Protein AF-A0A922FSU2-F1 (afdb_monomer_lite)

Structure (mmCIF, N/CA/C/O backbone):
data_AF-A0A922FSU2-F1
#
_entry.id   AF-A0A922FSU2-F1
#
loop_
_atom_site.group_PDB
_atom_site.id
_atom_site.type_symbol
_atom_site.label_atom_id
_atom_site.label_alt_id
_atom_site.label_comp_id
_atom_site.label_asym_id
_atom_site.label_entity_id
_atom_site.label_seq_id
_atom_site.pdbx_PDB_ins_code
_atom_site.Cartn_x
_atom_site.Cartn_y
_atom_site.Cartn_z
_atom_site.occupancy
_atom_site.B_iso_or_equiv
_atom_site.auth_seq_id
_atom_site.auth_comp_id
_atom_site.auth_asym_id
_atom_site.auth_atom_id
_atom_site.pdbx_PDB_model_num
ATOM 1 N N . MET A 1 1 ? 14.221 29.035 -8.990 1.00 46.56 1 MET A N 1
ATOM 2 C CA . MET A 1 1 ? 14.995 27.798 -8.759 1.00 46.56 1 MET A CA 1
ATOM 3 C C . MET A 1 1 ? 14.021 26.633 -8.851 1.00 46.56 1 MET A C 1
ATOM 5 O O . MET A 1 1 ? 13.170 26.501 -7.984 1.00 46.56 1 MET A O 1
ATOM 9 N N . ILE A 1 2 ? 14.030 25.895 -9.963 1.00 50.56 2 ILE A N 1
ATOM 10 C CA . ILE A 1 2 ? 13.088 24.793 -10.206 1.00 50.56 2 ILE A CA 1
ATOM 11 C C . ILE A 1 2 ? 13.758 23.531 -9.663 1.00 50.56 2 ILE A C 1
ATOM 13 O O . ILE A 1 2 ? 14.697 23.027 -10.274 1.00 50.56 2 ILE A O 1
ATOM 17 N N . HIS A 1 3 ? 13.332 23.057 -8.494 1.00 65.19 3 HIS A N 1
ATOM 18 C CA . HIS A 1 3 ? 13.745 21.743 -8.008 1.00 65.19 3 HIS A CA 1
ATOM 19 C C . HIS A 1 3 ? 12.989 20.692 -8.822 1.00 65.19 3 HIS A C 1
ATOM 21 O O . HIS A 1 3 ? 11.770 20.570 -8.711 1.00 65.19 3 HIS A O 1
ATOM 27 N N . THR A 1 4 ? 13.694 19.974 -9.692 1.00 71.56 4 THR A N 1
ATOM 28 C CA . THR A 1 4 ? 13.127 18.833 -10.407 1.00 71.56 4 THR A CA 1
ATOM 29 C C . THR A 1 4 ? 12.818 17.726 -9.401 1.00 71.56 4 THR A C 1
ATOM 31 O O . THR A 1 4 ? 13.664 17.330 -8.601 1.00 71.56 4 THR A O 1
ATOM 34 N N . VAL A 1 5 ? 11.571 17.255 -9.409 1.00 80.31 5 VAL A N 1
ATOM 35 C CA . VAL A 1 5 ? 11.125 16.097 -8.623 1.00 80.31 5 VAL A CA 1
ATOM 36 C C . VAL A 1 5 ? 12.016 14.889 -8.94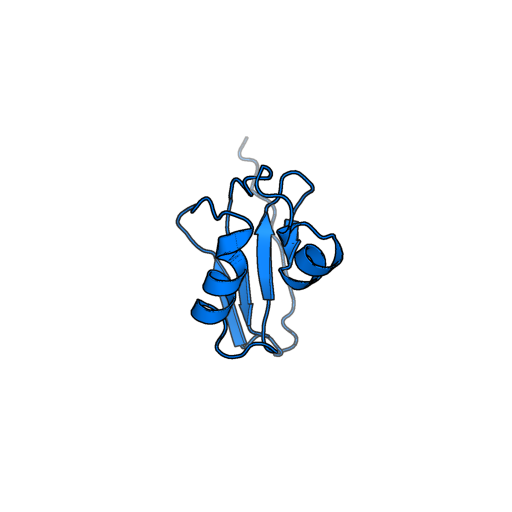8 1.00 80.31 5 VAL A C 1
ATOM 38 O O . VAL A 1 5 ? 12.417 14.702 -10.098 1.00 80.31 5 VAL A O 1
ATOM 41 N N . GLY A 1 6 ? 12.352 14.088 -7.930 1.00 84.81 6 GLY A N 1
ATOM 42 C CA . GLY A 1 6 ? 13.255 12.942 -8.061 1.00 84.81 6 GLY A CA 1
ATOM 43 C C . GLY A 1 6 ? 12.794 11.923 -9.110 1.00 84.81 6 GLY A C 1
ATOM 44 O O . GLY A 1 6 ? 11.603 11.652 -9.253 1.00 84.81 6 GLY A O 1
ATOM 45 N N . ARG A 1 7 ? 13.751 11.342 -9.844 1.00 89.06 7 ARG A N 1
ATOM 46 C CA . ARG A 1 7 ? 13.512 10.264 -10.815 1.00 89.06 7 ARG A CA 1
ATOM 47 C C . ARG A 1 7 ? 13.742 8.913 -10.143 1.00 89.06 7 ARG A C 1
ATOM 49 O O . ARG A 1 7 ? 14.794 8.703 -9.548 1.00 89.06 7 ARG A O 1
ATOM 56 N N . ILE A 1 8 ? 12.794 7.993 -10.302 1.00 88.94 8 ILE A N 1
ATOM 57 C CA . ILE A 1 8 ? 12.926 6.597 -9.871 1.00 88.94 8 ILE A CA 1
ATOM 58 C C . ILE A 1 8 ? 13.043 5.729 -11.127 1.00 88.94 8 ILE A C 1
ATOM 60 O O . ILE A 1 8 ? 12.224 5.848 -12.037 1.00 88.94 8 ILE A O 1
ATOM 64 N N . ILE A 1 9 ? 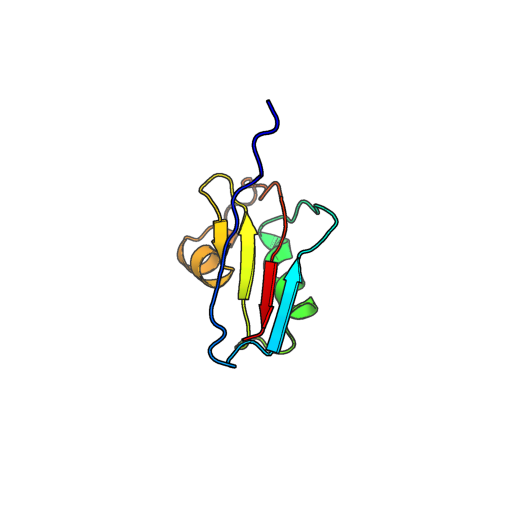14.074 4.886 -11.184 1.00 91.81 9 ILE A N 1
ATOM 65 C CA . ILE A 1 9 ? 14.289 3.899 -12.248 1.00 91.81 9 ILE A CA 1
ATOM 66 C C . ILE A 1 9 ? 14.182 2.520 -11.600 1.00 91.81 9 ILE A C 1
ATOM 68 O O . ILE A 1 9 ? 14.811 2.278 -10.572 1.00 91.81 9 ILE A O 1
ATOM 72 N N . VAL A 1 10 ? 13.370 1.640 -12.182 1.00 89.12 10 VAL A N 1
ATOM 73 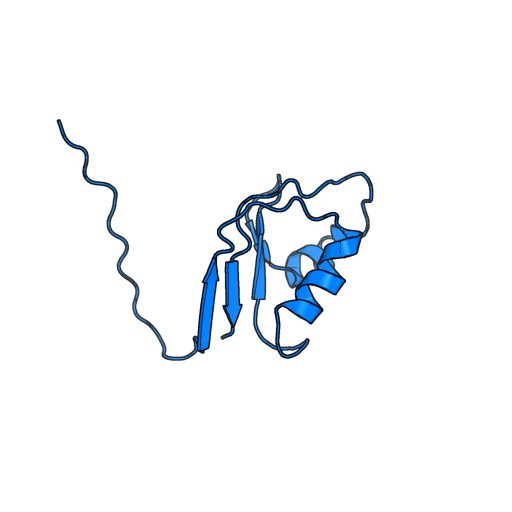C CA . VAL A 1 10 ? 13.167 0.263 -11.716 1.00 89.12 10 VAL A CA 1
ATOM 74 C C . VAL A 1 10 ? 13.270 -0.699 -12.892 1.00 89.12 10 VAL A C 1
ATOM 76 O O . VAL A 1 10 ? 12.842 -0.372 -13.999 1.00 89.12 10 VAL A O 1
ATOM 79 N N . GLU A 1 11 ? 13.811 -1.888 -12.646 1.00 93.62 11 GLU A N 1
ATOM 80 C CA . GLU A 1 11 ? 13.835 -2.988 -13.611 1.00 93.62 11 GLU A CA 1
ATOM 81 C C . GLU A 1 11 ? 12.711 -3.979 -13.295 1.00 93.62 11 GLU A C 1
ATOM 83 O O . GLU A 1 11 ? 12.523 -4.387 -12.146 1.00 93.62 11 GLU A O 1
ATOM 88 N N . LEU A 1 12 ? 11.940 -4.364 -14.314 1.00 89.69 12 LEU A N 1
ATOM 89 C CA . LEU A 1 12 ? 10.827 -5.298 -14.161 1.00 89.69 12 LEU A CA 1
ATOM 90 C C . LEU A 1 12 ? 11.306 -6.732 -14.394 1.00 89.69 12 LEU A C 1
ATOM 92 O O . LEU A 1 12 ? 11.818 -7.058 -15.458 1.00 89.69 12 LEU A O 1
ATOM 96 N N . GLN A 1 13 ? 11.054 -7.618 -13.429 1.00 89.19 13 GLN A N 1
ATOM 97 C CA . GLN A 1 13 ? 11.379 -9.049 -13.534 1.00 89.19 13 GLN A CA 1
ATOM 98 C C . GLN A 1 13 ? 10.370 -9.859 -14.375 1.00 89.19 13 GLN A C 1
ATOM 100 O O . GLN A 1 13 ? 10.460 -11.082 -14.426 1.00 89.19 13 GLN A O 1
ATOM 105 N N . GLY A 1 14 ? 9.363 -9.211 -14.973 1.00 89.44 14 GLY A N 1
ATOM 106 C CA . GLY A 1 14 ? 8.305 -9.882 -15.743 1.00 89.44 14 GLY A CA 1
ATOM 107 C C . GLY A 1 14 ? 7.287 -10.672 -14.906 1.00 89.44 14 GLY A C 1
ATOM 108 O O . GLY A 1 14 ? 6.495 -11.417 -15.464 1.00 89.44 14 GLY A O 1
ATOM 109 N N . ARG A 1 15 ? 7.295 -10.513 -13.576 1.00 87.94 15 ARG A N 1
ATOM 110 C CA . ARG A 1 15 ? 6.353 -11.152 -12.633 1.00 87.94 15 ARG A CA 1
ATOM 111 C C . ARG A 1 15 ? 5.228 -10.218 -12.183 1.00 87.94 15 ARG A C 1
ATOM 113 O O . ARG A 1 15 ? 4.729 -10.368 -11.084 1.00 87.94 15 ARG A O 1
ATOM 120 N N . ILE A 1 16 ? 4.953 -9.156 -12.930 1.00 84.50 16 ILE A N 1
ATOM 121 C CA . ILE A 1 16 ? 3.883 -8.212 -12.601 1.00 84.50 16 ILE A CA 1
ATOM 122 C C . ILE A 1 16 ? 2.893 -8.289 -13.744 1.00 84.50 16 ILE A C 1
ATOM 124 O O . ILE A 1 16 ? 3.236 -7.938 -14.872 1.00 84.50 16 ILE A O 1
ATOM 128 N N . ASN A 1 17 ? 1.687 -8.749 -13.436 1.00 83.12 17 ASN A N 1
ATOM 129 C CA . ASN A 1 17 ? 0.602 -8.822 -14.401 1.00 83.12 17 ASN A CA 1
ATOM 130 C C . ASN A 1 17 ? -0.103 -7.473 -14.527 1.00 83.12 17 ASN A C 1
ATOM 132 O O . ASN A 1 17 ? -0.352 -7.006 -15.635 1.00 83.12 17 ASN A O 1
ATOM 136 N N . ASP A 1 18 ? -0.414 -6.835 -13.398 1.00 81.62 18 ASP A N 1
ATOM 137 C CA . ASP A 1 18 ? -1.109 -5.550 -13.387 1.00 81.62 18 ASP A CA 1
ATOM 138 C C . ASP A 1 18 ? -0.856 -4.788 -12.081 1.00 81.62 18 ASP A C 1
ATOM 140 O O . ASP A 1 18 ? -0.862 -5.372 -10.999 1.00 81.62 18 ASP A O 1
ATOM 144 N N . CYS A 1 19 ? -0.666 -3.473 -12.171 1.00 83.31 19 CYS A N 1
ATOM 145 C CA . CYS A 1 19 ? -0.453 -2.589 -11.028 1.00 83.31 19 CYS A CA 1
ATOM 146 C C . CYS A 1 19 ? -1.303 -1.331 -11.194 1.00 83.31 19 CYS A C 1
ATOM 148 O O . CYS A 1 19 ? -1.028 -0.496 -12.056 1.00 83.31 19 CYS A O 1
ATOM 150 N N . ARG A 1 20 ? -2.313 -1.158 -10.339 1.00 77.69 20 ARG A N 1
ATOM 151 C CA . ARG A 1 20 ? -3.224 -0.010 -10.380 1.00 77.69 20 ARG A CA 1
ATOM 152 C C . ARG A 1 20 ? -3.248 0.713 -9.048 1.00 77.69 20 ARG A C 1
ATOM 154 O O . ARG A 1 20 ? -3.336 0.101 -7.988 1.00 77.69 20 ARG A O 1
ATOM 161 N N . ALA A 1 21 ? -3.222 2.037 -9.114 1.00 78.88 21 ALA A N 1
ATOM 162 C CA . ALA A 1 21 ? -3.515 2.887 -7.974 1.00 78.88 21 ALA A CA 1
ATOM 163 C C . ALA A 1 21 ? -4.990 3.274 -7.997 1.00 78.88 21 ALA A C 1
ATOM 165 O O . ALA A 1 21 ? -5.492 3.723 -9.030 1.00 78.88 21 ALA A O 1
ATOM 166 N N . LEU A 1 22 ? -5.677 3.170 -6.860 1.00 72.44 22 LEU A N 1
ATOM 167 C CA . LEU A 1 22 ? -6.975 3.816 -6.742 1.00 72.44 22 LEU A CA 1
ATOM 168 C C . LEU A 1 22 ? -6.819 5.328 -6.687 1.00 72.44 22 LEU A C 1
ATOM 170 O O . LEU A 1 22 ? -6.152 5.880 -5.813 1.00 72.44 22 LEU A O 1
ATOM 174 N N . THR A 1 23 ? -7.481 5.980 -7.634 1.00 63.03 23 THR A N 1
ATOM 175 C CA . THR A 1 23 ? -7.426 7.426 -7.835 1.00 63.03 23 THR A CA 1
ATOM 176 C C . THR A 1 23 ? -8.262 8.187 -6.802 1.00 63.03 23 THR A C 1
ATOM 178 O O . THR A 1 23 ? -7.896 9.297 -6.425 1.00 63.03 23 THR A O 1
ATOM 181 N N . TYR A 1 24 ? -9.358 7.598 -6.309 1.00 66.12 24 TYR A N 1
ATOM 182 C CA . TYR A 1 24 ? -10.199 8.197 -5.269 1.00 66.12 24 TYR A CA 1
ATOM 183 C C . TYR A 1 24 ? -9.932 7.548 -3.909 1.00 66.12 24 TYR A C 1
ATOM 185 O O . TYR A 1 24 ? -9.875 6.324 -3.778 1.00 66.12 24 TYR A O 1
ATOM 193 N N . ARG A 1 25 ? -9.755 8.388 -2.886 1.00 65.19 25 ARG A N 1
ATOM 194 C CA . ARG A 1 25 ? -9.490 7.954 -1.514 1.00 65.19 25 ARG A CA 1
ATOM 195 C C . ARG A 1 25 ? -10.809 7.564 -0.857 1.00 65.19 25 ARG A C 1
ATOM 197 O O . ARG A 1 25 ? -11.545 8.432 -0.408 1.00 65.19 25 ARG A O 1
ATOM 204 N N . GLN A 1 26 ? -11.093 6.265 -0.832 1.00 66.56 26 GLN A N 1
ATOM 205 C CA . GLN A 1 26 ? -12.139 5.705 0.020 1.00 66.56 26 GLN A CA 1
ATOM 206 C C . GLN A 1 26 ? -11.559 5.393 1.394 1.00 66.56 26 GLN A C 1
ATOM 208 O O . GLN A 1 26 ? -10.535 4.713 1.495 1.00 66.56 26 GLN A O 1
ATOM 213 N N . ASP A 1 27 ? -12.234 5.872 2.430 1.00 72.00 27 ASP A N 1
ATOM 214 C CA . ASP A 1 27 ? -12.022 5.391 3.787 1.00 72.00 27 ASP A CA 1
ATOM 215 C C . ASP A 1 27 ? -12.727 4.038 3.911 1.00 72.00 27 ASP A C 1
ATOM 217 O O . ASP A 1 27 ? -13.936 3.922 3.692 1.00 72.00 27 ASP A O 1
ATOM 221 N N . ILE A 1 28 ? -11.948 2.991 4.180 1.00 74.12 28 ILE A N 1
ATOM 222 C CA . ILE A 1 28 ? -12.433 1.614 4.265 1.00 74.12 28 ILE A CA 1
ATOM 223 C C . ILE A 1 28 ? -12.288 1.178 5.716 1.00 74.12 28 ILE A C 1
ATOM 225 O O . ILE A 1 28 ? -11.201 1.230 6.286 1.00 74.12 28 ILE A O 1
ATOM 229 N N . LYS A 1 29 ? -13.385 0.723 6.320 1.00 75.31 29 LYS A N 1
ATOM 230 C CA . LYS A 1 29 ? -13.350 0.178 7.679 1.00 75.31 29 LYS A CA 1
ATOM 231 C C . LYS A 1 29 ? -12.680 -1.187 7.687 1.00 75.31 29 LYS A C 1
ATOM 233 O O . LYS A 1 29 ? -12.827 -1.941 6.729 1.00 75.31 29 LYS A O 1
ATOM 238 N N . ALA A 1 30 ? -12.050 -1.544 8.806 1.00 74.56 30 ALA A N 1
ATOM 239 C CA . ALA A 1 30 ? -11.388 -2.836 9.018 1.00 74.56 30 ALA A CA 1
ATOM 240 C C . ALA A 1 30 ? -12.226 -4.038 8.537 1.00 74.56 30 ALA A C 1
ATOM 242 O O . ALA A 1 30 ? -11.760 -4.886 7.780 1.00 74.56 30 ALA A O 1
ATOM 243 N N . ARG A 1 31 ? -13.513 -4.041 8.902 1.00 76.19 31 ARG A N 1
ATOM 244 C CA . ARG A 1 31 ? -14.495 -5.077 8.544 1.00 76.19 31 ARG A CA 1
ATOM 245 C C . ARG A 1 31 ? -14.759 -5.220 7.039 1.00 76.19 31 ARG A C 1
ATOM 247 O O . ARG A 1 31 ? -15.146 -6.290 6.585 1.00 76.19 31 ARG A O 1
ATOM 254 N N . ASP A 1 32 ? -14.575 -4.147 6.272 1.00 79.69 32 ASP A N 1
ATOM 255 C CA . ASP A 1 32 ? -14.948 -4.066 4.858 1.00 79.69 32 ASP A CA 1
ATOM 256 C C . ASP A 1 32 ? -13.762 -4.393 3.924 1.00 79.69 32 ASP A C 1
ATOM 258 O O . ASP A 1 32 ? -13.952 -4.577 2.717 1.00 79.69 32 ASP A O 1
ATOM 262 N N . ILE A 1 33 ? -12.544 -4.530 4.474 1.00 77.75 33 ILE A N 1
ATOM 263 C CA . ILE A 1 33 ? -11.313 -4.815 3.716 1.00 77.75 33 ILE A CA 1
ATOM 264 C C . ILE A 1 33 ? -11.373 -6.194 3.037 1.00 77.75 33 ILE A C 1
ATOM 266 O O . ILE A 1 33 ? -10.898 -6.343 1.914 1.00 77.75 33 ILE A O 1
ATOM 270 N N . GLU A 1 34 ? -12.010 -7.197 3.648 1.00 79.75 34 GLU A N 1
ATOM 271 C CA . GLU A 1 34 ? -12.077 -8.561 3.087 1.00 79.75 34 GLU A CA 1
ATOM 272 C C . GLU A 1 34 ? -12.977 -8.542 1.852 1.00 79.75 34 GLU A C 1
ATOM 274 O O . GLU A 1 34 ? -12.604 -9.012 0.778 1.00 79.75 34 GLU A O 1
ATOM 279 N N . GLY A 1 35 ? -14.136 -7.888 1.964 1.00 82.06 35 GLY A N 1
ATOM 280 C CA . GLY A 1 35 ? -15.020 -7.675 0.824 1.00 82.06 35 GLY A CA 1
ATOM 281 C C . GLY A 1 35 ? -14.357 -6.838 -0.271 1.00 82.06 35 GLY A C 1
ATOM 282 O O . GLY A 1 35 ? -14.643 -7.017 -1.453 1.00 82.06 35 GLY A O 1
ATOM 283 N N . TYR A 1 36 ? -13.467 -5.914 0.089 1.00 80.81 36 TYR A N 1
ATOM 284 C CA . TYR A 1 36 ? -12.678 -5.164 -0.884 1.00 80.81 36 TYR A CA 1
ATOM 285 C C . TYR A 1 36 ? -11.663 -6.050 -1.613 1.00 80.81 36 TYR A C 1
ATOM 287 O O . TYR A 1 36 ? -11.584 -6.013 -2.839 1.00 80.81 36 TYR A O 1
ATOM 295 N N . ARG A 1 37 ? -10.948 -6.905 -0.879 1.00 80.06 37 ARG A N 1
ATOM 296 C CA . ARG A 1 37 ? -9.990 -7.862 -1.434 1.00 80.06 37 ARG A CA 1
ATOM 297 C C . ARG A 1 37 ? -10.641 -8.799 -2.443 1.00 80.06 37 ARG A C 1
ATOM 299 O O . ARG A 1 37 ? -10.134 -8.917 -3.552 1.00 80.06 37 ARG A O 1
ATOM 306 N N . VAL A 1 38 ? -11.770 -9.411 -2.085 1.00 83.94 38 VAL A N 1
ATOM 307 C CA . VAL A 1 38 ? -12.502 -10.346 -2.960 1.00 83.94 38 VAL A CA 1
ATOM 308 C C . VAL A 1 38 ? -12.989 -9.668 -4.242 1.00 83.94 38 VAL A C 1
ATOM 310 O O . VAL A 1 38 ? -13.043 -10.299 -5.290 1.00 83.94 38 VAL A O 1
ATOM 313 N N . ARG A 1 39 ? -13.334 -8.376 -4.177 1.00 82.88 39 ARG A N 1
ATOM 314 C CA . ARG A 1 39 ? -13.759 -7.603 -5.353 1.00 82.88 39 ARG A CA 1
ATOM 315 C C . ARG A 1 39 ? -12.601 -7.206 -6.261 1.00 82.88 39 ARG A C 1
ATOM 317 O O . ARG A 1 39 ? -12.800 -7.086 -7.464 1.00 82.88 39 ARG A O 1
ATOM 324 N N . MET A 1 40 ? -11.428 -6.953 -5.686 1.00 79.44 40 MET A N 1
ATOM 325 C CA . MET A 1 40 ? -10.285 -6.413 -6.419 1.00 79.44 40 MET A CA 1
ATOM 326 C C . MET A 1 40 ? -9.326 -7.477 -6.941 1.00 79.44 40 MET A C 1
ATOM 328 O O . MET A 1 40 ? -8.720 -7.280 -7.992 1.00 79.44 40 MET A O 1
ATOM 332 N N . LEU A 1 41 ? -9.153 -8.577 -6.210 1.00 81.75 41 LEU A N 1
ATOM 333 C CA . LEU A 1 41 ? -8.260 -9.656 -6.607 1.00 81.75 41 LEU A CA 1
ATOM 334 C C . LEU A 1 41 ? -9.062 -10.758 -7.306 1.00 81.75 41 LEU A C 1
ATOM 336 O O . LEU A 1 41 ? -10.080 -11.200 -6.774 1.00 81.75 41 LEU A O 1
ATOM 340 N N . PRO A 1 42 ? -8.588 -11.269 -8.456 1.00 80.19 42 PRO A N 1
ATOM 341 C CA . PRO A 1 42 ? -9.269 -12.346 -9.171 1.00 80.19 42 PRO A CA 1
ATOM 342 C C . PRO A 1 42 ? -9.272 -13.661 -8.379 1.00 80.19 42 PRO A C 1
ATOM 344 O O . PRO A 1 42 ? -10.066 -14.558 -8.653 1.00 80.19 42 PRO A O 1
ATOM 347 N N . THR A 1 43 ? -8.367 -13.828 -7.408 1.00 80.12 43 THR A N 1
ATOM 348 C CA . THR A 1 43 ? -8.270 -15.035 -6.579 1.00 80.12 43 THR A CA 1
ATOM 349 C C . THR A 1 43 ? -7.687 -14.703 -5.205 1.00 80.12 43 THR A C 1
ATOM 351 O O . THR A 1 43 ? -6.777 -13.893 -5.087 1.00 80.12 43 THR A O 1
ATOM 354 N N . HIS A 1 44 ? -8.151 -15.394 -4.158 1.00 74.88 44 HIS A N 1
ATOM 355 C CA . HIS A 1 44 ? -7.710 -15.202 -2.765 1.00 74.88 44 HIS A CA 1
ATOM 356 C C . HIS A 1 44 ? -6.208 -15.411 -2.511 1.00 74.88 44 HIS A C 1
ATOM 358 O O . HIS A 1 44 ? -5.687 -14.915 -1.516 1.00 74.88 44 HIS A O 1
ATOM 364 N N . ARG A 1 45 ? -5.537 -16.197 -3.362 1.00 76.69 45 ARG A N 1
ATOM 365 C CA . ARG A 1 45 ? -4.107 -16.536 -3.256 1.00 76.69 45 ARG A CA 1
ATOM 366 C C . ARG A 1 45 ? -3.217 -15.666 -4.149 1.00 76.69 45 ARG A C 1
ATOM 368 O O . ARG A 1 45 ? -2.035 -15.963 -4.271 1.00 76.69 45 ARG A O 1
ATOM 375 N N . TRP A 1 46 ? -3.782 -14.670 -4.831 1.00 76.44 46 TRP A N 1
ATOM 376 C CA . TRP A 1 46 ? -3.093 -13.971 -5.908 1.00 76.44 46 TRP A CA 1
ATOM 377 C C . TRP A 1 46 ? -3.138 -12.456 -5.739 1.00 76.44 46 TRP A C 1
ATOM 379 O O . TRP A 1 46 ? -4.216 -11.877 -5.640 1.00 76.44 46 TRP A O 1
ATOM 389 N N . GLY A 1 47 ? -1.966 -11.821 -5.788 1.00 83.19 47 GLY A N 1
ATOM 390 C CA . GLY A 1 47 ? -1.809 -10.370 -5.724 1.00 83.19 47 GLY A CA 1
ATOM 391 C C . GLY A 1 47 ? -1.858 -9.787 -4.311 1.00 83.19 47 GLY A C 1
ATOM 392 O O . GLY A 1 47 ? -2.110 -10.469 -3.320 1.00 83.19 47 GLY A O 1
ATOM 393 N N . TYR A 1 48 ? -1.599 -8.484 -4.226 1.00 83.56 48 TYR A N 1
ATOM 394 C CA . TYR A 1 48 ? -1.602 -7.734 -2.980 1.00 83.56 48 TYR A CA 1
ATOM 395 C C . TYR A 1 48 ? -2.471 -6.492 -3.097 1.00 83.56 48 TYR A C 1
ATOM 397 O O . TYR A 1 48 ? -2.328 -5.685 -4.016 1.00 83.56 48 TYR A O 1
ATOM 405 N N . VAL A 1 49 ? -3.333 -6.321 -2.097 1.00 81.81 49 VAL A N 1
ATOM 406 C CA . VAL A 1 49 ? -3.911 -5.025 -1.749 1.00 81.81 49 VAL A CA 1
ATOM 407 C C . VAL A 1 49 ? -2.995 -4.367 -0.727 1.00 81.81 49 VAL A C 1
ATOM 409 O O . VAL A 1 49 ? -2.736 -4.947 0.333 1.00 81.81 49 VAL A O 1
ATOM 412 N N . VAL A 1 50 ? -2.497 -3.182 -1.061 1.00 82.00 50 VAL A N 1
ATOM 413 C CA . VAL A 1 50 ? -1.683 -2.337 -0.186 1.00 82.00 50 VAL A CA 1
ATOM 414 C C . VAL A 1 50 ? -2.544 -1.189 0.318 1.00 82.00 50 VAL A C 1
ATOM 416 O O . VAL A 1 50 ? -3.189 -0.527 -0.485 1.00 82.00 50 VAL A O 1
ATOM 419 N N . ILE A 1 51 ? -2.555 -0.955 1.626 1.00 79.12 51 ILE A N 1
ATOM 420 C CA . ILE A 1 51 ? -3.388 0.027 2.320 1.00 79.12 51 ILE A CA 1
ATOM 421 C C . ILE A 1 51 ? -2.475 0.909 3.170 1.00 79.12 51 ILE A C 1
ATOM 423 O O . ILE A 1 51 ? -1.559 0.427 3.840 1.00 79.12 51 ILE A O 1
ATOM 427 N N . THR A 1 52 ? -2.725 2.214 3.152 1.00 78.06 52 THR A N 1
ATOM 428 C CA . THR A 1 52 ? -2.048 3.142 4.056 1.00 78.06 52 THR A CA 1
ATOM 429 C C . THR A 1 52 ? -2.800 3.172 5.381 1.00 78.06 52 THR A C 1
ATOM 431 O O . THR A 1 52 ? -4.003 3.405 5.434 1.00 78.06 52 THR A O 1
ATOM 434 N N . THR A 1 53 ? -2.081 2.900 6.461 1.00 75.12 53 THR A N 1
ATOM 435 C CA . THR A 1 53 ? -2.581 2.938 7.836 1.00 75.12 53 THR A CA 1
ATOM 436 C C . THR A 1 53 ? -1.835 4.027 8.613 1.00 75.12 53 THR A C 1
ATOM 438 O O . THR A 1 53 ? -0.770 4.466 8.166 1.00 75.12 53 THR A O 1
ATOM 441 N N . PRO A 1 54 ? -2.329 4.460 9.786 1.00 75.00 54 PRO A N 1
ATOM 442 C CA . PRO A 1 54 ? -1.590 5.385 10.648 1.00 75.00 54 PRO A CA 1
ATOM 443 C C . PRO A 1 54 ? -0.196 4.875 11.050 1.00 75.00 54 PRO A C 1
ATOM 445 O O . PRO A 1 54 ? 0.712 5.672 11.261 1.00 75.00 54 PRO A O 1
ATOM 448 N N . GLU A 1 55 ? -0.000 3.553 11.102 1.00 74.94 55 GLU A N 1
ATOM 449 C CA . GLU A 1 55 ? 1.300 2.926 11.378 1.00 74.94 55 GLU A CA 1
ATOM 450 C C . GLU A 1 55 ? 2.207 2.805 10.139 1.00 74.94 55 GLU A C 1
ATOM 452 O O . GLU A 1 55 ? 3.334 2.318 10.237 1.00 74.94 55 GLU A O 1
ATOM 457 N N . GLY A 1 56 ? 1.725 3.216 8.962 1.00 79.44 56 G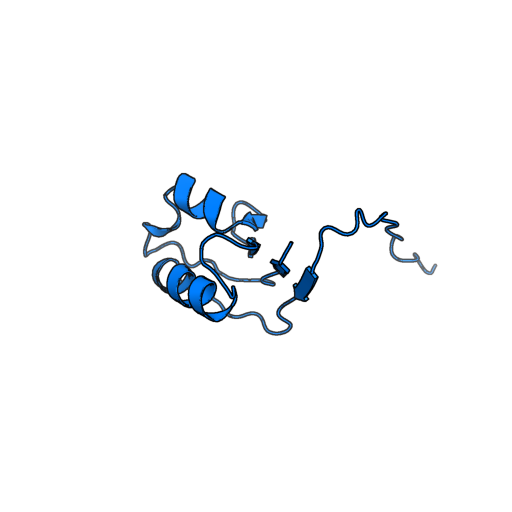LY A N 1
ATOM 458 C CA . GLY A 1 56 ? 2.444 3.140 7.694 1.00 79.44 56 GLY A CA 1
ATOM 459 C C . GLY A 1 56 ? 1.717 2.332 6.618 1.00 79.44 56 GLY A C 1
ATOM 460 O O . GLY A 1 56 ? 0.551 1.962 6.747 1.00 79.44 56 GLY A O 1
ATOM 461 N N . VAL A 1 57 ? 2.420 2.070 5.517 1.00 82.38 57 VAL A N 1
ATOM 462 C CA . VAL A 1 57 ? 1.894 1.335 4.357 1.00 82.38 57 VAL A CA 1
ATOM 463 C C . VAL A 1 57 ? 2.028 -0.170 4.592 1.00 82.38 57 VAL A C 1
ATOM 465 O O . VAL A 1 57 ? 3.126 -0.669 4.846 1.00 82.38 57 VAL A O 1
ATOM 468 N N . LEU A 1 58 ? 0.915 -0.900 4.518 1.00 83.00 58 LEU A N 1
ATOM 469 C CA . LEU A 1 58 ? 0.835 -2.328 4.830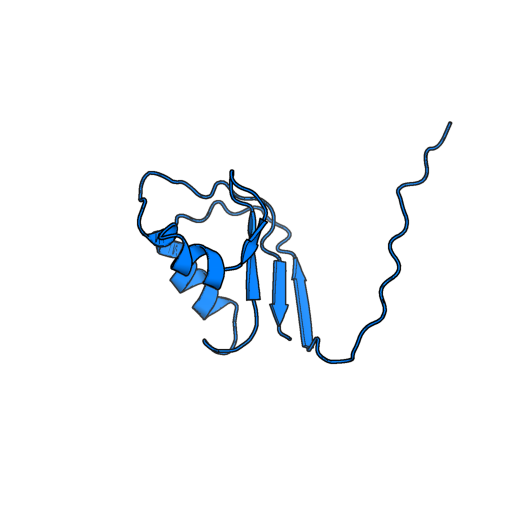 1.00 83.00 58 LEU A CA 1
ATOM 470 C C . LEU A 1 58 ? 0.063 -3.082 3.746 1.00 83.00 58 LEU A C 1
ATOM 472 O O . LEU A 1 58 ? -0.835 -2.535 3.117 1.00 83.00 58 LEU A O 1
ATOM 476 N N . ASN A 1 59 ? 0.391 -4.354 3.531 1.00 83.50 59 ASN A N 1
ATOM 477 C CA . ASN A 1 59 ? -0.430 -5.238 2.708 1.00 83.50 59 ASN A CA 1
ATOM 478 C C . ASN A 1 59 ? -1.513 -5.925 3.560 1.00 83.50 59 ASN A C 1
ATOM 480 O O . ASN A 1 59 ? -1.393 -6.048 4.782 1.00 83.50 59 ASN A O 1
ATOM 484 N N . HIS A 1 60 ? -2.563 -6.404 2.897 1.00 79.88 60 HIS A N 1
ATOM 485 C CA . HIS A 1 60 ? -3.694 -7.071 3.547 1.00 79.88 60 HIS A CA 1
ATOM 486 C C . HIS A 1 60 ? -3.292 -8.279 4.422 1.00 79.88 60 HIS A C 1
ATOM 488 O O . HIS A 1 60 ? -3.832 -8.446 5.515 1.00 79.88 60 HIS A O 1
ATOM 494 N N . GLU A 1 61 ? -2.302 -9.077 4.003 1.00 82.94 61 GLU A N 1
ATOM 495 C CA . GLU A 1 61 ? -1.788 -10.215 4.785 1.00 82.94 61 GLU A CA 1
ATOM 496 C C . GLU A 1 61 ? -1.132 -9.774 6.100 1.00 82.94 61 GLU A C 1
ATOM 498 O O . GLU A 1 61 ? -1.404 -10.339 7.159 1.00 82.94 61 GLU A O 1
ATOM 503 N N . LYS A 1 62 ? -0.292 -8.733 6.070 1.00 84.44 62 LYS A N 1
ATOM 504 C CA . LYS A 1 62 ? 0.368 -8.221 7.279 1.00 84.44 62 LYS A CA 1
ATOM 505 C C . LYS A 1 62 ? -0.620 -7.548 8.222 1.00 84.44 62 LYS A C 1
ATOM 507 O O . LYS A 1 62 ? -0.430 -7.615 9.433 1.00 84.44 62 LYS A O 1
ATOM 512 N N . MET A 1 63 ? -1.685 -6.948 7.691 1.00 79.19 63 MET A N 1
ATOM 513 C CA . MET A 1 63 ? -2.788 -6.454 8.516 1.00 79.19 63 MET A CA 1
ATOM 514 C C . MET A 1 63 ? -3.498 -7.608 9.236 1.00 79.19 63 MET A C 1
ATOM 516 O O . MET A 1 63 ? -3.766 -7.486 10.429 1.00 79.19 63 MET A O 1
ATOM 520 N N . LEU A 1 64 ? -3.754 -8.741 8.561 1.00 79.44 64 LEU A N 1
ATOM 521 C CA . LEU A 1 64 ? -4.361 -9.923 9.202 1.00 79.44 64 LEU A CA 1
ATOM 522 C C . LEU A 1 64 ? -3.490 -10.409 10.360 1.00 79.44 64 LEU A C 1
ATOM 524 O O . LEU A 1 64 ? -3.976 -10.630 11.466 1.00 79.44 64 LEU A O 1
ATOM 528 N N . LEU A 1 65 ? -2.184 -10.493 10.118 1.00 83.56 65 LEU A N 1
ATOM 529 C CA . LEU A 1 65 ? -1.212 -10.984 11.089 1.00 83.56 65 LEU A CA 1
ATOM 530 C C . LEU A 1 65 ? -1.070 -10.060 12.310 1.00 83.56 65 LEU A C 1
ATOM 532 O O . LEU A 1 65 ? -0.868 -10.538 13.421 1.00 83.56 65 LEU A O 1
ATOM 536 N N . LYS A 1 66 ? -1.225 -8.743 12.125 1.00 78.75 66 LYS A N 1
ATOM 537 C CA . LYS A 1 66 ? -1.232 -7.758 13.218 1.00 78.75 66 LYS A CA 1
ATOM 538 C C . LYS A 1 66 ? -2.542 -7.708 14.017 1.00 78.75 66 LYS A C 1
ATOM 540 O O . LYS A 1 66 ? -2.616 -6.942 14.969 1.00 78.75 66 LYS A O 1
ATOM 545 N N . GLY A 1 67 ? -3.580 -8.458 13.635 1.00 73.56 67 GLY A N 1
ATOM 546 C CA . GLY A 1 67 ? -4.899 -8.366 14.279 1.00 73.56 67 GLY A CA 1
ATOM 547 C C . GLY A 1 67 ? -5.642 -7.059 13.976 1.00 73.56 67 GLY A C 1
ATOM 548 O O . GLY A 1 67 ? -6.702 -6.798 14.529 1.00 73.56 67 GLY A O 1
ATOM 549 N N . MET A 1 68 ? -5.131 -6.271 13.030 1.00 68.62 68 MET A N 1
ATOM 550 C CA . MET A 1 68 ? -5.642 -4.953 12.653 1.00 68.62 68 MET A CA 1
ATOM 551 C C . MET A 1 68 ? -7.094 -4.993 12.131 1.00 68.62 68 MET A C 1
ATOM 553 O O . MET A 1 68 ? -7.833 -4.014 12.182 1.00 68.62 68 MET A O 1
ATOM 557 N N . TRP A 1 69 ? -7.545 -6.151 11.665 1.00 66.94 69 TRP A N 1
ATOM 558 C CA . TRP A 1 69 ? -8.911 -6.381 11.196 1.00 66.94 69 TRP A CA 1
ATOM 559 C C . TRP A 1 69 ? -9.956 -6.385 12.314 1.00 66.94 69 TRP A C 1
ATOM 561 O O . TRP A 1 69 ? -11.149 -6.269 12.038 1.00 66.94 69 TRP A O 1
ATOM 571 N N . VAL A 1 70 ? -9.506 -6.559 13.557 1.00 62.62 70 VAL A N 1
ATOM 572 C CA . VAL A 1 70 ? -10.360 -6.858 14.707 1.00 62.62 70 VAL A CA 1
ATOM 573 C C . VAL A 1 70 ? -10.741 -5.597 15.477 1.00 62.62 70 VAL A C 1
ATOM 575 O O . VAL A 1 70 ? -11.743 -5.629 16.178 1.00 62.62 70 VAL A O 1
ATOM 578 N N . ASP A 1 71 ? -10.020 -4.486 15.307 1.00 65.88 71 ASP A N 1
ATOM 579 C CA . ASP A 1 71 ? -10.278 -3.242 16.034 1.00 65.88 71 ASP A CA 1
ATOM 580 C C . ASP A 1 71 ? -11.350 -2.388 15.326 1.00 65.88 71 ASP A C 1
ATOM 582 O O . ASP A 1 71 ? -11.049 -1.691 14.355 1.00 65.88 71 ASP A O 1
ATOM 586 N N . PRO A 1 72 ? -12.616 -2.370 15.798 1.00 59.53 72 PRO A N 1
ATOM 587 C CA . PRO A 1 72 ? -13.701 -1.643 15.133 1.00 59.53 72 PRO A CA 1
ATOM 588 C C . PRO A 1 72 ? -13.598 -0.120 15.293 1.00 59.53 72 PRO A C 1
ATOM 590 O O . PRO A 1 72 ? -14.281 0.610 14.581 1.00 59.53 72 PRO A O 1
ATOM 593 N N . ASN A 1 73 ? -12.767 0.346 16.232 1.00 60.97 73 ASN A N 1
ATOM 594 C CA . ASN A 1 73 ? -12.488 1.763 16.473 1.00 60.97 73 ASN A CA 1
ATOM 595 C C . ASN A 1 73 ? -11.304 2.278 15.645 1.00 60.97 73 ASN A C 1
ATOM 597 O O . ASN A 1 73 ? -11.045 3.481 15.631 1.00 60.97 73 ASN A O 1
ATOM 601 N N . LEU A 1 74 ? -10.573 1.382 14.975 1.00 63.22 74 LEU A N 1
ATOM 602 C CA . LEU A 1 74 ? -9.473 1.751 14.104 1.00 63.22 74 LEU A CA 1
ATOM 603 C C . LEU A 1 74 ? -10.030 1.953 12.693 1.00 63.22 74 LEU A C 1
ATOM 605 O O . LEU A 1 74 ? -10.045 1.049 11.856 1.00 63.22 74 LEU A O 1
ATOM 609 N N . ASP A 1 75 ? -10.541 3.158 12.442 1.00 57.88 75 ASP A N 1
ATOM 610 C CA . ASP A 1 75 ? -10.844 3.583 11.081 1.00 57.88 75 ASP A CA 1
ATOM 611 C C . ASP A 1 75 ? -9.514 3.670 10.322 1.00 57.88 75 ASP A C 1
ATOM 613 O O . ASP A 1 75 ? -8.672 4.535 10.586 1.00 57.88 75 ASP A O 1
ATOM 617 N N . TYR A 1 76 ? -9.308 2.757 9.368 1.00 63.16 76 TYR A N 1
ATOM 618 C CA . TYR A 1 76 ? -8.231 2.875 8.393 1.00 63.16 76 TYR A CA 1
ATOM 619 C C . TYR A 1 76 ? -8.579 4.028 7.456 1.00 63.16 76 TYR A C 1
ATOM 621 O O . TYR A 1 76 ? -9.119 3.848 6.365 1.00 63.16 76 TYR A O 1
ATOM 629 N N . ALA A 1 77 ? -8.292 5.239 7.934 1.00 44.72 77 ALA A N 1
ATOM 630 C CA . ALA A 1 77 ? -8.450 6.495 7.223 1.00 44.72 77 ALA A CA 1
ATOM 631 C C . ALA A 1 77 ? -7.370 6.629 6.134 1.00 44.72 77 ALA A C 1
ATOM 633 O O . ALA A 1 77 ? -6.467 7.467 6.179 1.00 44.72 77 ALA A O 1
ATOM 634 N N . GLY A 1 78 ? -7.493 5.760 5.137 1.00 47.22 78 GLY A N 1
ATOM 635 C CA . GLY A 1 78 ? -7.337 6.116 3.746 1.00 47.22 78 GLY A CA 1
ATOM 636 C C . GLY A 1 78 ? -5.941 6.140 3.146 1.00 47.22 78 GLY A C 1
ATOM 637 O O . GLY A 1 78 ? -4.915 5.852 3.746 1.00 47.22 78 GLY A O 1
ATOM 638 N N . LYS A 1 79 ? -5.981 6.633 1.904 1.00 49.16 79 LYS A N 1
ATOM 639 C CA . LYS A 1 79 ? -4.889 7.146 1.064 1.00 49.16 79 LYS A CA 1
ATOM 640 C C . LYS A 1 79 ? -4.187 6.074 0.226 1.00 49.16 79 LYS A C 1
ATOM 642 O O . LYS A 1 79 ? -3.106 5.596 0.540 1.00 49.16 79 LYS A O 1
ATOM 647 N N . ASN A 1 80 ? -4.827 5.823 -0.919 1.00 50.50 80 ASN A N 1
ATOM 648 C CA . ASN A 1 80 ? -4.344 5.097 -2.092 1.00 50.50 80 ASN A CA 1
ATOM 649 C C . ASN A 1 80 ? -4.137 3.605 -1.830 1.00 50.50 80 ASN A C 1
ATOM 651 O O . ASN A 1 80 ? -3.078 3.178 -1.383 1.00 50.50 80 ASN A O 1
ATOM 655 N N . CYS A 1 81 ? -5.149 2.809 -2.178 1.00 53.25 81 CYS A N 1
ATOM 656 C CA . CYS A 1 81 ? -4.922 1.385 -2.335 1.00 53.25 81 CYS A CA 1
ATOM 657 C C . CYS A 1 81 ? -4.101 1.172 -3.612 1.00 53.25 81 CYS A C 1
ATOM 659 O O . CYS A 1 81 ? -4.552 1.548 -4.699 1.00 53.25 81 CYS A O 1
ATOM 661 N N . LEU A 1 82 ? -2.895 0.619 -3.482 1.00 55.25 82 LEU A N 1
ATOM 662 C CA . LEU A 1 82 ? -2.174 0.072 -4.629 1.00 55.25 82 LEU A CA 1
ATOM 663 C C . LEU A 1 82 ? -2.562 -1.398 -4.734 1.00 55.25 82 LEU A C 1
ATOM 665 O O . LEU A 1 82 ? -2.387 -2.174 -3.795 1.00 55.25 82 LEU A O 1
ATOM 669 N N . LEU A 1 83 ? -3.137 -1.750 -5.872 1.00 57.75 83 LEU A N 1
ATOM 670 C CA . LEU A 1 83 ? -3.452 -3.114 -6.244 1.00 57.75 83 LEU A CA 1
ATOM 671 C C . LEU A 1 83 ? -2.351 -3.580 -7.174 1.00 57.75 83 LEU A C 1
ATOM 673 O O . LEU A 1 83 ? -2.248 -3.090 -8.296 1.00 57.75 83 LEU A O 1
ATOM 677 N N . SER A 1 84 ? -1.525 -4.503 -6.701 1.00 54.75 84 SER A N 1
ATOM 678 C CA . SER A 1 84 ? -0.518 -5.160 -7.527 1.00 54.75 84 SER A CA 1
ATOM 679 C C . SER A 1 84 ? -0.880 -6.632 -7.652 1.00 54.75 84 SER A C 1
ATOM 681 O O . SER A 1 84 ? -0.783 -7.384 -6.680 1.00 54.75 84 SER A O 1
ATOM 683 N N . SER A 1 85 ? -1.297 -7.046 -8.840 1.00 59.25 85 SER A N 1
ATOM 684 C CA . SER A 1 85 ? -1.338 -8.451 -9.223 1.00 59.25 85 SER A CA 1
ATOM 685 C C . SER A 1 85 ? 0.046 -8.813 -9.757 1.00 59.25 85 SER A C 1
ATOM 687 O O . SER A 1 85 ? 0.445 -8.329 -10.820 1.00 59.25 85 SER A O 1
ATOM 689 N N . PHE A 1 86 ? 0.791 -9.617 -8.991 1.00 58.59 86 PHE A N 1
ATOM 690 C CA . PHE A 1 86 ? 1.966 -10.319 -9.522 1.00 58.59 86 PHE A CA 1
ATOM 691 C C . PHE A 1 86 ? 1.539 -11.356 -10.568 1.00 58.59 86 PHE A C 1
ATOM 693 O O . PHE A 1 86 ? 0.312 -11.486 -10.762 1.00 58.59 86 PHE A O 1
#

Foldseek 3Di:
DDDDDDDDDDDDPPQWPDKDKDPDWDFAFLQCVVVVCVVQDVDPVWWWWWAQAPVGIDTPVVCVVVCVSVDRPRGSRTDITITITD

Secondary structure (DSSP, 8-state):
---PPPP------S--SEEEE-SS---EEGGGHHHHHHHHSSSTTS-EEEEEETTEEEEHHHHHHTTTTS-TT-EE-----EEEE-

Radius of gyration: 14.97 Å; chains: 1; bounding box: 30×44×32 Å

Organism: Carya illinoinensis (NCBI:txid32201)

InterPro domains:
  IPR000630 Small ribosomal subunit protein uS8 [PTHR11758] (3-62)

pLDDT: mean 74.2, std 11.76, range [44.72, 93.62]

Sequence (86 aa):
MIHTVGRIIVELQGRINDCRALTYRQDIKARDIEGYRVRMLPTHRWGYVVITTPEGVLNHEKMLLKGMWVDPNLDYAGKNCLLSSF

=== Feature glossary ===
Legend for the data blocks above and below:

— What the protein is —

Sequence gives the chain of amino acids in standard one-letter code (A=alanine, C=cysteine, …, Y=tyrosine), read N→C. It is the only feature that is directly encoded by the gene; all structural features are derived from the folded form of this sequence.

The annotation block draws on four external resources. InterPro: which protein families and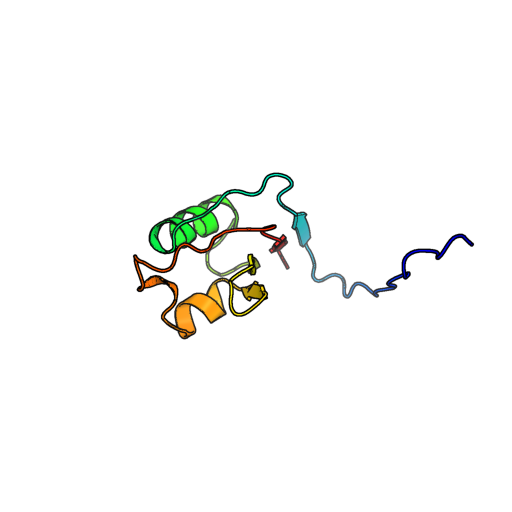 domains the sequence belongs to. GO: standardized terms for what the protein does, what process it participates in, and where in the cell it acts. CATH: which structural fold it has in the CATH hierarchy. Organism: the species of origin.

— Where its atoms are —

Atomic coordinates in PDBx/mmCIF format — the same representation the Protein Data Bank distributes. Each line of the _atom_site loop places one backbone atom in Cartesian space (units: ångströms, origin: arbitrary).

Six rendered views show the 3D structure from the faces of a cube — i.e. along ±x, ±y, ±z. Rendering representation is drawn randomly per protein from cartoon (secondary-structure ribbons), sticks (backbone bonds), or molecular surface; coloring is either N→C rainbow (blue at the N-terminus through red at the C-terminus) or one color per chain.

— Local backbone conformation —

DSSP 8-state secondary structure assigns each residue one of H (α-helix), G (3₁₀-helix), I (π-helix), E (extended β-strand), B (isolated β-bridge), T (hydrogen-bonded turn), S (bend), or '-' (coil). The assignment is computed from backbone hydrogen-bond geometry via the Kabsch–Sander algorithm.

P-SEA three-state annotation labels each residue as helix, strand, or coil based purely on the geometry of the Cα trace. It serves as a fallback when the full backbone (and thus DSSP) is unavailable.

φ (phi) and ψ (psi) are the two rotatable backbone dihedrals per residue: φ is the C(i-1)–N–Cα–C torsion, ψ is the N–Cα–C–N(i+1) torsion, both in degrees on (−180°, 180°]. α-helical residues cluster near (−60°, −45°); β-strand residues near (−120°, +130°). A Ramachandran plot is simply a scatter of (φ, ψ) for every residue.

— Global shape and packing —

Radius of gyration (Rg) is the root-mean-square distance of Cα atoms from their centroid — a single number for overall size and compactness. A globular domain of N residues has Rg ≈ 2.2·N^0.38 Å; an extended or disordered chain has a much larger Rg. The Cα contact count is the number of residue pairs whose Cα atoms are within 8 Å and are more than four positions apart in sequence — a standard proxy for tertiary packing density. The bounding box is the smallest axis-aligned box enclosing all Cα atoms.

Accessible surface area quantifies burial. A residue with SASA near zero is packed into the hydrophobic core; one with SASA >100 Å² sits on the surface. Computed here via the Shrake–Rupley numerical algorithm with a 1.4 Å probe.

The contact map is a binary N×N matrix image: pixel (i, j) is dark where Cα_i and Cα_j are within 8 Å and |i−j|>4. Because the |i−j|>4 filter removes local helical contacts, off-diagonal stripes parallel to the main diagonal indicate parallel β-sheets; stripes perpendicular to it indicate antiparallel β-sheets. The Ramachandran plot scatters every residue's (φ, ψ) pair against the sterically allowed regions. The PAE heatmap renders the predicted-aligned-error matrix.

— Structural neighborhood —

A 3Di character summarizes, for each residue, the relative orientation of the Cα frame of its nearest spatial neighbor. Because it encodes fold topology rather than chemistry, 3Di alignments detect remote structural similarity that sequence alignment misses.

Structural nearest neighbors (via Foldseek easy-search vs the PDB). Reported per hit: target PDB id, E-value, and alignment TM-score. A TM-score above ~0.5 is the conventional threshold for 'same fold'.

— Confidence and disorder —

For AlphaFold models, the B-factor field carries pLDDT — the model's own estimate of local accuracy on a 0–100 scale. Regions with pLDDT<50 should be treated as essentially unmodeled; they often correspond to intrinsically disordered segments.

B-factor (Debye–Waller factor) reflects atomic displacement in the crystal lattice. It is an experimental observable (units Å²), not a prediction; low values mean the atom is pinned down, high values mean it moves or is heterogeneous across the crystal.

Predicted Aligned Error (PAE) is an AlphaFold confidence matrix: entry (i, j) is the expected error in the position of residue j, in ångströms, when the prediction is superimposed on the true structure at residue i. Low PAE within a block of residues means that block is internally rigid and well-predicted; high PAE between two blocks means their relative placement is uncertain even if each block individually is confident.